Protein AF-A0A3C0KEB9-F1 (afdb_monomer_lite)

Secondary structure (DSSP, 8-state):
-TTSHHHHHHHHHHHHTS---HHHHIIIIIHHHHHHHHHHTT--SSSSSTT-STTHHHHHHHHHHHHHHHHHTT--SSTTS-HHHHHHHHHHHHHHHHHHHHHTTTTHHHHTEEEEETTSPBP-GGG-S--S-EEEEE-SS--TTHHHHHHHHHHHHHS-HHHHHHHHT-HHHHTT-

Sequence (177 aa):
LLAEPHRRRLLEHIWQRTSLSRRQFRSLYLAPLERYAELVQQFPASEAHHHAWPGGMLDHGLEIVAYALKLRQSHLLPAGASPEAQAAQAEAWTAGTAYAALLHDIGKIAVDLHVEQADGLVWHPWHGPLRQPYRFRYRTDREYRLHGAATGLLYTRVLDAGILDWLSDYQDLWSAL

pLDDT: mean 95.59, std 3.16, range [82.25, 98.75]

Radius of gyration: 16.81 Å; chains: 1; bounding box: 44×33×45 Å

Foldseek 3Di:
DCPPPLSVVLLVLLVVLDPDDPVCCCQLPVQLLVLLCLLCQQPALDCPDQRNGGCSLSVQLSVQLSVLSVVLVVDQPPPPDDPVVSVVCVNLLNSLSSLCSNLVQVLCCAFQKFKAFPVRDTDHSLVGGDDGDIDMDTDPPGDPVCSVVSSVSCSCSRDPPVSVVVNVVPPVSNVVD

Structure (mmCIF, N/CA/C/O backbone):
data_AF-A0A3C0KEB9-F1
#
_entry.id   AF-A0A3C0KEB9-F1
#
loop_
_atom_site.group_PDB
_atom_site.id
_atom_site.type_symbol
_atom_site.label_atom_id
_atom_site.label_alt_id
_atom_site.label_comp_id
_atom_site.label_asym_id
_atom_site.label_entity_id
_atom_site.label_seq_id
_atom_site.pdbx_PDB_ins_code
_atom_site.Cartn_x
_atom_site.Cartn_y
_atom_site.Cartn_z
_atom_site.occupancy
_atom_site.B_iso_or_equiv
_atom_site.auth_seq_id
_atom_site.auth_comp_id
_atom_site.auth_asym_id
_atom_site.auth_atom_id
_atom_site.pdbx_PDB_model_num
ATOM 1 N N . LEU A 1 1 ? -3.060 12.433 6.676 1.00 91.44 1 LEU A N 1
ATOM 2 C CA . LEU A 1 1 ? -2.249 11.260 7.089 1.00 91.44 1 LEU A CA 1
ATOM 3 C C . LEU A 1 1 ? -0.826 11.306 6.533 1.00 91.44 1 LEU A C 1
ATOM 5 O O . LEU A 1 1 ? 0.107 11.286 7.323 1.00 91.44 1 LEU A O 1
ATOM 9 N N . LEU A 1 2 ? -0.641 11.431 5.213 1.00 96.19 2 LEU A N 1
ATOM 10 C CA . LEU A 1 2 ? 0.684 11.428 4.563 1.00 96.19 2 LEU A CA 1
ATOM 11 C C . LEU A 1 2 ? 1.510 12.723 4.717 1.00 96.19 2 LEU A C 1
ATOM 13 O O . LEU A 1 2 ? 2.675 12.758 4.336 1.00 96.19 2 LEU A O 1
ATOM 17 N N . ALA A 1 3 ? 0.924 13.794 5.259 1.00 95.69 3 ALA A N 1
ATOM 18 C CA . ALA A 1 3 ? 1.596 15.086 5.411 1.00 95.69 3 ALA A CA 1
ATOM 19 C C . ALA A 1 3 ? 2.641 15.124 6.543 1.00 95.69 3 ALA A C 1
ATOM 21 O O . ALA A 1 3 ? 3.439 16.060 6.579 1.00 95.69 3 ALA A O 1
ATOM 22 N N . GLU A 1 4 ? 2.651 14.125 7.433 1.00 96.38 4 GLU A N 1
ATOM 23 C CA . GLU A 1 4 ? 3.625 14.030 8.525 1.00 96.38 4 GLU A CA 1
ATOM 24 C C . GLU A 1 4 ? 5.069 14.060 7.993 1.00 96.38 4 GLU A C 1
ATOM 26 O O . GLU A 1 4 ? 5.365 13.369 7.010 1.00 96.38 4 GLU A O 1
ATOM 31 N N . PRO A 1 5 ? 6.001 14.801 8.628 1.00 97.50 5 PRO A N 1
ATOM 32 C CA . PRO A 1 5 ? 7.359 14.974 8.110 1.00 97.50 5 PRO A CA 1
ATOM 33 C C . PRO A 1 5 ? 8.098 13.660 7.838 1.00 97.50 5 PRO A C 1
ATOM 35 O O . PRO A 1 5 ? 8.800 13.540 6.835 1.00 97.50 5 PRO A O 1
ATOM 38 N N . HIS A 1 6 ? 7.933 12.660 8.706 1.00 96.62 6 HIS A N 1
ATOM 39 C CA . HIS A 1 6 ? 8.531 11.339 8.512 1.00 96.62 6 HIS A CA 1
ATOM 40 C C . HIS A 1 6 ? 7.965 10.626 7.271 1.00 96.62 6 HIS A C 1
ATOM 42 O O . HIS A 1 6 ? 8.736 10.181 6.422 1.00 96.62 6 HIS A O 1
ATOM 48 N N . ARG A 1 7 ? 6.637 10.615 7.100 1.00 98.19 7 ARG A N 1
ATOM 49 C CA . ARG A 1 7 ? 5.968 10.002 5.940 1.00 98.19 7 ARG A CA 1
ATOM 50 C C . ARG A 1 7 ? 6.331 10.707 4.637 1.00 98.19 7 ARG A C 1
ATOM 52 O O . ARG A 1 7 ? 6.595 10.046 3.640 1.00 98.19 7 ARG A O 1
ATOM 59 N N . ARG A 1 8 ? 6.451 12.039 4.652 1.00 98.12 8 ARG A N 1
ATOM 60 C CA . ARG A 1 8 ? 6.945 12.814 3.501 1.00 98.12 8 ARG A CA 1
ATOM 61 C C . ARG A 1 8 ? 8.362 12.419 3.091 1.00 98.12 8 ARG A C 1
ATOM 63 O O . ARG A 1 8 ? 8.623 12.304 1.898 1.00 98.12 8 ARG A O 1
ATOM 70 N N . ARG A 1 9 ? 9.259 12.168 4.051 1.00 98.12 9 ARG A N 1
ATOM 71 C CA . ARG A 1 9 ? 10.610 11.661 3.750 1.00 98.12 9 ARG A CA 1
ATOM 72 C C . ARG A 1 9 ? 10.572 10.271 3.117 1.00 98.12 9 ARG A C 1
ATOM 74 O O . ARG A 1 9 ? 11.314 10.030 2.172 1.00 98.12 9 ARG A O 1
ATOM 81 N N . LEU A 1 10 ? 9.704 9.375 3.591 1.00 98.19 10 LEU A N 1
ATOM 82 C CA . LEU A 1 10 ? 9.530 8.059 2.968 1.00 98.19 10 LEU A CA 1
ATOM 83 C C . LEU A 1 10 ? 8.994 8.176 1.538 1.00 98.19 10 LEU A C 1
ATOM 85 O O . LEU A 1 10 ? 9.554 7.559 0.640 1.00 98.19 10 LEU A O 1
ATOM 89 N N . LEU A 1 11 ? 7.983 9.017 1.298 1.00 98.31 11 LEU A N 1
ATOM 90 C CA . LEU A 1 11 ? 7.463 9.274 -0.050 1.00 98.31 11 LEU A CA 1
ATOM 91 C C . LEU A 1 11 ? 8.537 9.828 -0.995 1.00 98.31 11 LEU A C 1
ATOM 93 O O . LEU A 1 11 ? 8.607 9.413 -2.149 1.00 98.31 11 LEU A O 1
ATOM 97 N N . GLU A 1 12 ? 9.397 10.722 -0.505 1.00 97.25 12 GLU A N 1
ATOM 98 C CA . GLU A 1 12 ? 10.526 11.240 -1.281 1.00 97.25 12 GLU A CA 1
ATOM 99 C C . GLU A 1 12 ? 11.550 10.137 -1.589 1.00 97.25 12 GLU A C 1
ATOM 101 O O . GLU A 1 12 ? 12.003 10.023 -2.724 1.00 97.25 12 GLU A O 1
ATOM 106 N N . HIS A 1 13 ? 11.860 9.259 -0.628 1.00 97.19 13 HIS A N 1
ATOM 107 C CA . HIS A 1 13 ? 12.716 8.098 -0.880 1.00 97.19 13 HIS A CA 1
ATOM 108 C C . HIS A 1 13 ? 12.121 7.124 -1.906 1.00 97.19 13 HIS A C 1
ATOM 110 O O . HIS A 1 13 ? 12.867 6.568 -2.708 1.00 97.19 13 HIS A O 1
ATOM 116 N N . ILE A 1 14 ? 10.804 6.898 -1.880 1.00 98.00 14 ILE A N 1
ATOM 117 C CA . ILE A 1 14 ? 10.107 6.071 -2.875 1.00 98.00 14 ILE A CA 1
ATOM 118 C C . ILE A 1 14 ? 10.242 6.736 -4.249 1.00 98.00 14 ILE A C 1
ATOM 120 O O . ILE A 1 14 ? 10.711 6.097 -5.183 1.00 98.00 14 ILE A O 1
ATOM 124 N N . TRP A 1 15 ? 9.929 8.031 -4.358 1.00 97.25 15 TRP A N 1
ATOM 125 C CA . TRP A 1 15 ? 10.062 8.798 -5.601 1.00 97.25 15 TRP A CA 1
ATOM 126 C C . TRP A 1 15 ? 11.474 8.730 -6.191 1.00 97.25 15 TRP A C 1
ATOM 128 O O . TRP A 1 15 ? 11.622 8.379 -7.358 1.00 97.25 15 TRP A O 1
ATOM 138 N N . GLN A 1 16 ? 12.508 8.984 -5.386 1.00 95.44 16 GLN A N 1
ATOM 139 C CA . GLN A 1 16 ? 13.912 8.963 -5.820 1.00 95.44 16 GLN A CA 1
ATOM 140 C C . GLN A 1 16 ? 14.386 7.594 -6.323 1.00 95.44 16 GLN A C 1
ATOM 142 O O . GLN A 1 16 ? 15.391 7.511 -7.026 1.00 95.44 16 GLN A O 1
ATOM 147 N N . ARG A 1 17 ? 13.690 6.514 -5.951 1.00 94.50 17 ARG A N 1
ATOM 148 C CA . ARG A 1 17 ? 13.997 5.143 -6.383 1.00 94.50 17 ARG A CA 1
ATOM 149 C C . ARG A 1 17 ? 13.212 4.714 -7.618 1.00 94.50 17 ARG A C 1
ATOM 151 O O . ARG A 1 17 ? 13.465 3.632 -8.136 1.00 94.50 17 ARG A O 1
ATOM 158 N N . THR A 1 18 ? 12.310 5.563 -8.103 1.00 91.69 18 THR A N 1
ATOM 159 C CA . THR A 1 18 ? 11.620 5.394 -9.385 1.00 91.69 18 THR A CA 1
ATOM 160 C C . THR A 1 18 ? 12.258 6.301 -10.435 1.00 91.69 18 THR A C 1
ATOM 162 O O . THR A 1 18 ? 12.668 7.419 -10.130 1.00 91.69 18 THR A O 1
ATOM 165 N N . SER A 1 19 ? 12.328 5.860 -11.689 1.00 87.56 19 SER A N 1
ATOM 166 C CA . SER A 1 19 ? 12.848 6.672 -12.805 1.00 87.56 19 SER A CA 1
ATOM 167 C C . SER A 1 19 ? 11.720 7.302 -13.627 1.00 87.56 19 SER A C 1
ATOM 169 O O . SER A 1 19 ? 11.794 7.399 -14.850 1.00 87.56 19 SER A O 1
ATOM 171 N N . LEU A 1 20 ? 10.643 7.702 -12.951 1.00 93.88 20 LEU A N 1
ATOM 172 C CA . LEU A 1 20 ? 9.394 8.128 -13.574 1.00 93.88 20 LEU A CA 1
ATOM 173 C C . LEU A 1 20 ? 9.271 9.645 -13.702 1.00 93.88 20 LEU A C 1
ATOM 175 O O . LEU A 1 20 ? 9.895 10.408 -12.974 1.00 93.88 20 LEU A O 1
ATOM 179 N N . SER A 1 21 ? 8.383 10.106 -14.587 1.00 95.88 21 SER A N 1
ATOM 180 C CA . SER A 1 21 ? 7.885 11.485 -14.520 1.00 95.88 21 SER A CA 1
ATOM 181 C C . SER A 1 21 ? 6.986 11.684 -13.293 1.00 95.88 21 SER A C 1
ATOM 183 O O . SER A 1 21 ? 6.351 10.745 -12.809 1.00 95.88 21 SER A O 1
ATOM 185 N N . ARG A 1 22 ? 6.831 12.933 -12.825 1.00 95.25 22 ARG A N 1
ATOM 186 C CA . ARG A 1 22 ? 5.916 13.258 -11.707 1.00 95.25 22 ARG A CA 1
ATOM 187 C C . ARG A 1 22 ? 4.485 12.774 -11.961 1.00 95.25 22 ARG A C 1
ATOM 189 O O . ARG A 1 22 ? 3.806 12.360 -11.027 1.00 95.25 22 ARG A O 1
ATOM 196 N N . ARG A 1 23 ? 4.036 12.806 -13.222 1.00 96.69 23 ARG A N 1
ATOM 197 C CA . ARG A 1 23 ? 2.713 12.314 -13.628 1.00 96.69 23 ARG A CA 1
ATOM 198 C C . ARG A 1 23 ? 2.599 10.800 -13.454 1.00 96.69 23 ARG A C 1
ATOM 200 O O . ARG A 1 23 ? 1.638 10.352 -12.845 1.00 96.69 23 ARG A O 1
ATOM 207 N N . GLN A 1 24 ? 3.577 10.042 -13.951 1.00 96.38 24 GLN A N 1
ATOM 208 C CA . GLN A 1 24 ? 3.584 8.580 -13.828 1.00 96.38 24 GLN A CA 1
ATOM 209 C C . GLN A 1 24 ? 3.737 8.135 -12.374 1.00 96.38 24 GLN A C 1
ATOM 211 O O . GLN A 1 24 ? 3.035 7.233 -11.936 1.00 96.38 24 GLN A O 1
ATOM 216 N N . PHE A 1 25 ? 4.591 8.798 -11.591 1.00 97.94 25 PHE A N 1
ATOM 217 C CA . PHE A 1 25 ? 4.705 8.495 -10.166 1.00 97.94 25 PHE A CA 1
ATOM 218 C C . PHE A 1 25 ? 3.408 8.767 -9.415 1.00 97.94 25 PHE A C 1
ATOM 220 O O . PHE A 1 25 ? 3.013 7.984 -8.553 1.00 97.94 25 PHE A O 1
ATOM 227 N N . ARG A 1 26 ? 2.711 9.857 -9.759 1.00 97.56 26 ARG A N 1
ATOM 228 C CA . ARG A 1 26 ? 1.417 10.152 -9.154 1.00 97.56 26 ARG A CA 1
ATOM 229 C C . ARG A 1 26 ? 0.415 9.024 -9.397 1.00 97.56 26 ARG A C 1
ATOM 231 O O . ARG A 1 26 ? -0.255 8.625 -8.452 1.00 97.56 26 ARG A O 1
ATOM 238 N N . SER A 1 27 ? 0.317 8.522 -10.627 1.00 96.88 27 SER A N 1
ATOM 239 C CA . SER A 1 27 ? -0.627 7.453 -10.964 1.00 96.88 27 SER A CA 1
ATOM 240 C C . SER A 1 27 ? -0.209 6.093 -10.404 1.00 96.88 27 SER A C 1
ATOM 242 O O . SER A 1 27 ? -1.038 5.408 -9.821 1.00 96.88 27 SER A O 1
ATOM 244 N N . LEU A 1 28 ? 1.064 5.714 -10.547 1.00 97.75 28 LEU A N 1
ATOM 245 C CA . LEU A 1 28 ? 1.535 4.368 -10.215 1.00 97.75 28 LEU A CA 1
ATOM 246 C C . LEU A 1 28 ? 1.894 4.188 -8.738 1.00 97.75 28 LEU A C 1
ATOM 248 O O . LEU A 1 28 ? 1.811 3.072 -8.248 1.00 97.75 28 LEU A O 1
ATOM 252 N N . TYR A 1 29 ? 2.281 5.237 -8.012 1.00 98.38 29 TYR A N 1
ATOM 253 C CA . TYR A 1 29 ? 2.769 5.097 -6.633 1.00 98.38 29 TYR A CA 1
ATOM 254 C C . TYR A 1 29 ? 1.957 5.944 -5.661 1.00 98.38 29 TYR A C 1
ATOM 256 O O . TYR A 1 29 ? 1.402 5.410 -4.705 1.00 98.38 29 TYR A O 1
ATOM 264 N N . LEU A 1 30 ? 1.840 7.254 -5.901 1.00 98.44 30 LEU A N 1
ATOM 265 C CA . LEU A 1 30 ? 1.186 8.138 -4.933 1.00 98.44 30 LEU A CA 1
ATOM 266 C C . LEU A 1 30 ? -0.298 7.796 -4.750 1.00 98.44 30 LEU A C 1
ATOM 268 O O . LEU A 1 30 ? -0.737 7.684 -3.613 1.00 98.44 30 LEU A O 1
ATOM 272 N N . ALA A 1 31 ? -1.049 7.579 -5.832 1.00 98.50 31 ALA A N 1
ATOM 273 C CA . ALA A 1 31 ? -2.472 7.257 -5.740 1.00 98.50 31 ALA A CA 1
ATOM 274 C C . ALA A 1 31 ? -2.745 5.928 -4.994 1.00 98.50 31 ALA A C 1
ATOM 276 O O . ALA A 1 31 ? -3.587 5.927 -4.092 1.00 98.50 31 ALA A O 1
ATOM 277 N N . PRO A 1 32 ? -2.028 4.813 -5.258 1.00 98.62 32 PRO A N 1
ATOM 278 C CA . PRO A 1 32 ? -2.106 3.623 -4.407 1.00 98.62 32 PRO A CA 1
ATOM 279 C C . PRO A 1 32 ? -1.756 3.879 -2.939 1.00 98.62 32 PRO A C 1
ATOM 281 O O . PRO A 1 32 ? -2.468 3.412 -2.053 1.00 98.62 32 PRO A O 1
ATOM 284 N N . LEU A 1 33 ? -0.702 4.651 -2.659 1.00 98.69 33 LEU A N 1
ATOM 285 C CA . LEU A 1 33 ? -0.296 4.975 -1.288 1.00 98.69 33 LEU A CA 1
ATOM 286 C C . LEU A 1 33 ? -1.333 5.841 -0.558 1.00 98.69 33 LEU A C 1
ATOM 288 O O . LEU A 1 33 ? -1.555 5.657 0.638 1.00 98.69 33 LEU A O 1
ATOM 292 N N . GLU A 1 34 ? -1.995 6.758 -1.264 1.00 98.69 34 GLU A N 1
ATOM 293 C CA . GLU A 1 34 ? -3.114 7.550 -0.748 1.00 98.69 34 GLU A CA 1
ATOM 294 C C . GLU A 1 34 ? -4.307 6.651 -0.403 1.00 98.69 34 GLU A C 1
ATOM 296 O O . GLU A 1 34 ? -4.805 6.716 0.721 1.00 98.69 34 GLU A O 1
ATOM 301 N N . ARG A 1 35 ? -4.704 5.742 -1.305 1.00 98.62 35 ARG A N 1
ATOM 302 C CA . ARG A 1 35 ? -5.791 4.777 -1.053 1.00 98.62 35 ARG A CA 1
ATOM 303 C C . ARG A 1 35 ? -5.472 3.824 0.098 1.00 98.62 35 ARG A C 1
ATOM 305 O O . ARG A 1 35 ? -6.332 3.566 0.938 1.00 98.62 35 ARG A O 1
ATOM 312 N N . TYR A 1 36 ? -4.230 3.346 0.179 1.00 98.75 36 TYR A N 1
ATOM 313 C CA . TYR A 1 36 ? -3.754 2.554 1.311 1.00 98.75 36 TYR A CA 1
ATOM 314 C C . TYR A 1 36 ? -3.860 3.347 2.620 1.00 98.75 36 TYR A C 1
ATOM 316 O O . TYR A 1 36 ? -4.437 2.857 3.587 1.00 98.75 36 TYR A O 1
ATOM 324 N N . ALA A 1 37 ? -3.387 4.599 2.640 1.00 98.69 37 ALA A N 1
ATOM 325 C CA . ALA A 1 37 ? -3.462 5.467 3.814 1.00 98.69 37 ALA A CA 1
ATOM 326 C C . ALA A 1 37 ? -4.906 5.741 4.262 1.00 98.69 37 ALA A C 1
ATOM 328 O O . ALA A 1 37 ? -5.185 5.733 5.461 1.00 98.69 37 ALA A O 1
ATOM 329 N N . GLU A 1 38 ? -5.826 5.964 3.323 1.00 98.31 38 GLU A N 1
ATOM 330 C CA . GLU A 1 38 ? -7.254 6.132 3.613 1.00 98.31 38 GLU A CA 1
ATOM 331 C C . GLU A 1 38 ? -7.890 4.877 4.214 1.00 98.31 38 GLU A C 1
ATOM 333 O O . GLU A 1 38 ? -8.799 4.996 5.040 1.00 98.31 38 GLU A O 1
ATOM 338 N N . LEU A 1 39 ? -7.424 3.691 3.813 1.00 98.38 39 LEU A N 1
ATOM 339 C CA . LEU A 1 39 ? -7.951 2.416 4.287 1.00 98.38 39 LEU A CA 1
ATOM 340 C C . LEU A 1 39 ? -7.410 2.041 5.673 1.00 98.38 39 LEU A C 1
ATOM 342 O O . LEU A 1 39 ? -8.190 1.641 6.534 1.00 98.38 39 LEU A O 1
ATOM 346 N N . VAL A 1 40 ? -6.098 2.184 5.901 1.00 98.44 40 VAL A N 1
ATOM 347 C CA . VAL A 1 40 ? -5.457 1.762 7.163 1.00 98.44 40 VAL A CA 1
ATOM 348 C C . VAL A 1 40 ? -5.488 2.834 8.255 1.00 98.44 40 VAL A C 1
ATOM 350 O O . VAL A 1 40 ? -5.390 2.516 9.436 1.00 98.44 40 VAL A O 1
ATOM 353 N N . GLN A 1 41 ? -5.625 4.108 7.884 1.00 98.00 41 GLN A N 1
ATOM 354 C CA . GLN A 1 41 ? -5.773 5.251 8.788 1.00 98.00 41 GLN A CA 1
ATOM 355 C C . GLN A 1 41 ? -4.842 5.240 10.010 1.00 98.00 41 GLN A C 1
ATOM 357 O O . GLN A 1 41 ? -3.636 5.439 9.875 1.00 98.00 41 GLN A O 1
ATOM 362 N N . GLN A 1 42 ? -5.420 5.079 11.206 1.00 97.69 42 GLN A N 1
ATOM 363 C CA . GLN A 1 42 ? -4.733 5.101 12.491 1.00 97.69 42 GLN A CA 1
ATOM 364 C C . GLN A 1 42 ? -4.506 3.695 13.046 1.00 97.69 42 GLN A C 1
ATOM 366 O O . GLN A 1 42 ? -4.100 3.564 14.199 1.00 97.69 42 GLN A O 1
ATOM 371 N N . PHE A 1 43 ? -4.743 2.641 12.263 1.00 98.38 43 PHE A N 1
ATOM 372 C CA . PHE A 1 43 ? -4.506 1.293 12.749 1.00 98.38 43 PHE A CA 1
ATOM 373 C C . PHE A 1 43 ? -3.013 1.069 13.037 1.00 98.38 43 PHE A C 1
ATOM 375 O O . PHE A 1 43 ? -2.152 1.495 12.256 1.00 98.38 43 PHE A O 1
ATOM 382 N N . PRO A 1 44 ? -2.687 0.422 14.165 1.00 97.75 44 PRO A N 1
ATOM 383 C CA . PRO A 1 44 ? -1.346 -0.083 14.417 1.00 97.75 44 PRO A CA 1
ATOM 384 C C . PRO A 1 44 ? -1.050 -1.285 13.507 1.00 97.75 44 PRO A C 1
ATOM 386 O O . PRO A 1 44 ? -1.967 -1.993 13.094 1.00 97.75 44 PRO A O 1
ATOM 389 N N . ALA A 1 45 ? 0.228 -1.536 13.209 1.00 96.00 45 ALA A N 1
ATOM 390 C CA . ALA A 1 45 ? 0.634 -2.727 12.449 1.00 96.00 45 ALA A CA 1
ATOM 391 C C . ALA A 1 45 ? 0.822 -3.966 13.348 1.00 96.00 45 ALA A C 1
ATOM 393 O O . ALA A 1 45 ? 0.897 -5.095 12.858 1.00 96.00 45 ALA A O 1
ATOM 394 N N . SER A 1 46 ? 0.941 -3.759 14.665 1.00 92.88 46 SER A N 1
ATOM 395 C CA . SER A 1 46 ? 1.081 -4.822 15.663 1.00 92.88 46 SER A CA 1
ATOM 396 C C . SER A 1 46 ? 0.445 -4.443 17.003 1.00 92.88 46 SER A C 1
ATOM 398 O O . SER A 1 46 ? 0.181 -3.273 17.277 1.00 92.88 46 SER A O 1
ATOM 400 N N . GLU A 1 47 ? 0.149 -5.441 17.838 1.00 91.06 47 GLU A N 1
ATOM 401 C CA . GLU A 1 47 ? -0.530 -5.226 19.124 1.00 91.06 47 GLU A CA 1
ATOM 402 C C . GLU A 1 47 ? 0.390 -4.633 20.197 1.00 91.06 47 GLU A C 1
ATOM 404 O O . GLU A 1 47 ? -0.043 -3.787 20.973 1.00 91.06 47 GLU A O 1
ATOM 409 N N . ALA A 1 48 ? 1.657 -5.053 20.231 1.00 88.44 48 ALA A N 1
ATOM 410 C CA . ALA A 1 48 ? 2.592 -4.691 21.301 1.00 88.44 48 ALA A CA 1
ATOM 411 C C . ALA A 1 48 ? 4.069 -4.621 20.858 1.00 88.44 48 ALA A C 1
ATOM 413 O O . ALA A 1 48 ? 4.963 -4.630 21.699 1.00 88.44 48 ALA A O 1
ATOM 414 N N . HIS A 1 49 ? 4.346 -4.588 19.550 1.00 87.88 49 HIS A N 1
ATOM 415 C CA . HIS A 1 49 ? 5.707 -4.625 19.003 1.00 87.88 49 HIS A CA 1
ATOM 416 C C . HIS A 1 49 ? 5.997 -3.375 18.152 1.00 87.88 49 HIS A C 1
ATOM 418 O O . HIS A 1 49 ? 5.452 -2.294 18.386 1.00 87.88 49 HIS A O 1
ATOM 424 N N . HIS A 1 50 ? 6.877 -3.506 17.155 1.00 90.69 50 HIS A N 1
ATOM 425 C CA . HIS A 1 50 ? 7.133 -2.462 16.170 1.00 90.69 50 HIS A CA 1
ATOM 426 C C . HIS A 1 50 ? 5.817 -2.000 15.532 1.00 90.69 50 HIS A C 1
ATOM 428 O O . HIS A 1 50 ? 4.954 -2.815 15.196 1.00 90.69 50 HIS A O 1
ATOM 434 N N . HIS A 1 51 ? 5.654 -0.686 15.397 1.00 96.25 51 HIS A N 1
ATOM 435 C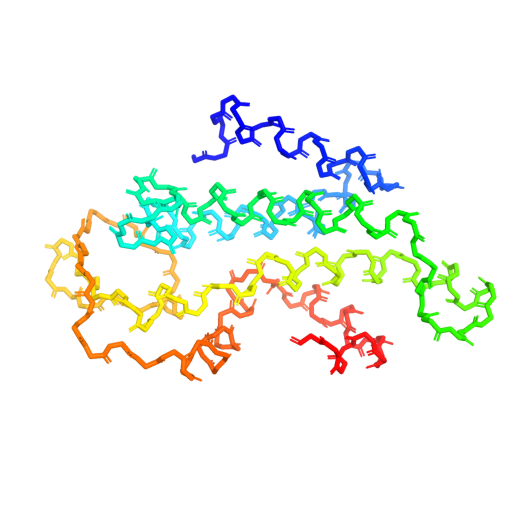 CA . HIS A 1 51 ? 4.460 -0.055 14.833 1.00 96.25 51 HIS A CA 1
ATOM 436 C C . HIS A 1 51 ? 3.155 -0.279 15.626 1.00 96.25 51 HIS A C 1
ATOM 438 O O . HIS A 1 51 ? 2.066 -0.198 15.056 1.00 96.25 51 HIS A O 1
ATOM 444 N N . ALA A 1 52 ? 3.235 -0.507 16.945 1.00 96.12 52 ALA A N 1
ATOM 445 C CA . ALA A 1 52 ? 2.081 -0.590 17.855 1.00 96.12 52 ALA A CA 1
ATOM 446 C C . ALA A 1 52 ? 1.540 0.786 18.310 1.00 96.12 52 ALA A C 1
ATOM 448 O O . ALA A 1 52 ? 1.172 0.981 19.467 1.00 96.12 52 ALA A O 1
ATOM 449 N N . TRP A 1 53 ? 1.511 1.770 17.410 1.00 96.44 53 TRP A N 1
ATOM 450 C CA . TRP A 1 53 ? 1.018 3.127 17.676 1.00 96.44 53 TRP A CA 1
ATOM 451 C C . TRP A 1 53 ? -0.037 3.554 16.646 1.00 96.44 53 TRP A C 1
ATOM 453 O O . TRP A 1 53 ? -0.137 2.932 15.583 1.00 96.44 53 TRP A O 1
ATOM 463 N N . PRO A 1 54 ? -0.818 4.619 16.918 1.00 97.00 54 PRO A N 1
ATOM 464 C CA . PRO A 1 54 ? -1.759 5.166 15.948 1.00 97.00 54 PRO A CA 1
ATOM 465 C C . PRO A 1 54 ? -1.085 5.531 14.618 1.00 97.00 54 PRO A C 1
ATOM 467 O O . PRO A 1 54 ? -0.172 6.355 14.565 1.00 97.00 54 PRO A O 1
ATOM 470 N N . GLY A 1 55 ? -1.529 4.887 13.540 1.00 97.81 55 GLY A N 1
ATOM 471 C CA . GLY A 1 55 ? -0.978 5.052 12.192 1.00 97.81 55 GLY A CA 1
ATOM 472 C C . GLY A 1 55 ? 0.259 4.200 11.904 1.00 97.81 55 GLY A C 1
ATOM 473 O O . GLY A 1 55 ? 0.860 4.353 10.841 1.00 97.81 55 GLY A O 1
ATOM 474 N N . GLY A 1 56 ? 0.620 3.282 12.803 1.00 98.06 56 GLY A N 1
ATOM 475 C CA . GLY A 1 56 ? 1.753 2.381 12.624 1.00 98.06 56 GLY A CA 1
ATOM 476 C C . GLY A 1 56 ? 1.643 1.500 11.377 1.00 98.06 56 GLY A C 1
ATOM 477 O O . GLY A 1 56 ? 2.654 1.258 10.729 1.00 98.06 56 GLY A O 1
ATOM 478 N N . MET A 1 57 ? 0.436 1.089 10.972 1.00 98.06 57 MET A N 1
ATOM 479 C CA . MET A 1 57 ? 0.219 0.318 9.737 1.00 98.06 57 MET A CA 1
ATOM 480 C C . MET A 1 57 ? 0.570 1.116 8.472 1.00 98.06 57 MET A C 1
ATOM 482 O O . MET A 1 57 ? 1.067 0.560 7.488 1.00 98.06 57 MET A O 1
ATOM 486 N N . LEU A 1 58 ? 0.338 2.433 8.499 1.00 98.62 58 LEU A N 1
ATOM 487 C CA . LEU A 1 58 ? 0.733 3.329 7.415 1.00 98.62 58 LEU A CA 1
ATOM 488 C C . LEU A 1 58 ? 2.252 3.508 7.369 1.00 98.62 58 LEU A C 1
ATOM 490 O O . LEU A 1 58 ? 2.841 3.435 6.293 1.00 98.62 58 LEU A O 1
ATOM 494 N N . ASP A 1 59 ? 2.871 3.726 8.528 1.00 98.44 59 ASP A N 1
ATOM 495 C CA . ASP A 1 59 ? 4.323 3.892 8.631 1.00 98.44 59 ASP A CA 1
ATOM 496 C C . ASP A 1 59 ? 5.046 2.627 8.151 1.00 98.44 59 ASP A C 1
ATOM 498 O O . ASP A 1 59 ? 5.864 2.706 7.236 1.00 98.44 59 ASP A O 1
ATOM 502 N N . HIS A 1 60 ? 4.650 1.458 8.668 1.00 98.31 60 HIS A N 1
ATOM 503 C CA . HIS A 1 60 ? 5.181 0.150 8.269 1.00 98.31 60 HIS A CA 1
ATOM 504 C C . HIS A 1 60 ? 5.075 -0.071 6.757 1.00 98.31 60 HIS A C 1
ATOM 506 O O . HIS A 1 60 ? 6.068 -0.369 6.099 1.00 98.31 60 HIS A O 1
ATOM 512 N N . GLY A 1 61 ? 3.893 0.153 6.169 1.00 98.25 61 GLY A N 1
ATOM 513 C CA . GLY A 1 61 ? 3.697 -0.006 4.725 1.00 98.25 61 GLY A CA 1
ATOM 514 C C . GLY A 1 61 ? 4.636 0.881 3.896 1.00 98.25 61 GLY A C 1
ATOM 515 O O . GLY A 1 61 ? 5.281 0.404 2.963 1.00 98.25 61 GLY A O 1
ATOM 516 N N . LEU A 1 62 ? 4.776 2.162 4.258 1.00 98.69 62 LEU A N 1
ATOM 517 C CA . LEU A 1 62 ? 5.671 3.092 3.558 1.00 98.69 62 LEU A CA 1
ATOM 518 C C . LEU A 1 62 ? 7.150 2.705 3.701 1.00 98.69 62 LEU A C 1
ATOM 520 O O . LEU A 1 62 ? 7.913 2.824 2.738 1.00 98.69 62 LEU A O 1
ATOM 524 N N . GLU A 1 63 ? 7.563 2.250 4.882 1.00 98.44 63 GLU A N 1
ATOM 525 C CA . GLU A 1 63 ? 8.930 1.800 5.144 1.00 98.44 63 GLU A CA 1
ATOM 526 C C . GLU A 1 63 ? 9.281 0.547 4.339 1.00 98.44 63 GLU A C 1
ATOM 528 O O . GLU A 1 63 ? 10.330 0.514 3.688 1.00 98.44 63 GLU A O 1
ATOM 533 N N . ILE A 1 64 ? 8.386 -0.446 4.316 1.00 98.31 64 ILE A N 1
ATOM 534 C CA . ILE A 1 64 ? 8.584 -1.696 3.577 1.00 98.31 64 ILE A CA 1
ATOM 535 C C . ILE A 1 64 ? 8.627 -1.443 2.068 1.00 98.31 64 ILE A C 1
ATOM 537 O O . ILE A 1 64 ? 9.520 -1.966 1.402 1.00 98.31 64 ILE A O 1
ATOM 541 N N . VAL A 1 65 ? 7.776 -0.56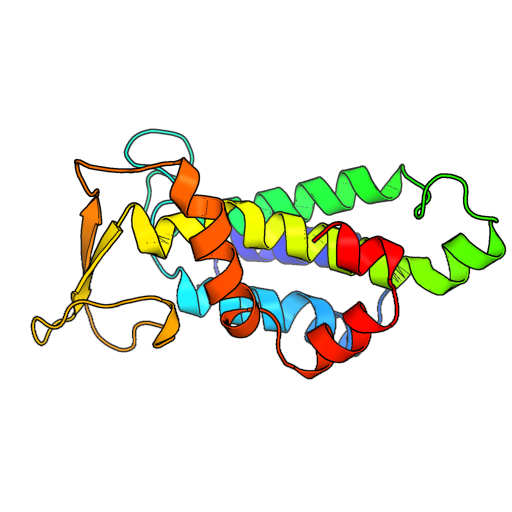5 1.523 1.00 98.62 65 VAL A N 1
ATOM 542 C CA . VAL A 1 65 ? 7.869 -0.148 0.109 1.00 98.62 65 VAL A CA 1
ATOM 543 C C . VAL A 1 65 ? 9.206 0.527 -0.182 1.00 98.62 65 VAL A C 1
ATOM 545 O O . VAL A 1 65 ? 9.893 0.179 -1.145 1.00 98.62 65 VAL A O 1
ATOM 548 N N . ALA A 1 66 ? 9.610 1.485 0.654 1.00 98.31 66 ALA A N 1
ATOM 549 C CA . ALA A 1 66 ? 10.869 2.192 0.472 1.00 98.31 66 ALA A CA 1
ATOM 550 C C . ALA A 1 66 ? 12.063 1.217 0.499 1.00 98.31 66 ALA A C 1
ATOM 552 O O . ALA A 1 66 ? 12.969 1.332 -0.334 1.00 98.31 66 ALA A O 1
ATOM 553 N N . TYR A 1 67 ? 12.066 0.257 1.426 1.00 97.75 67 TYR A N 1
ATOM 554 C CA . TYR A 1 67 ? 13.100 -0.769 1.538 1.00 97.75 67 TYR A CA 1
ATOM 555 C C . TYR A 1 67 ? 13.097 -1.738 0.349 1.00 97.75 67 TYR A C 1
ATOM 557 O O . TYR A 1 67 ? 14.152 -1.968 -0.245 1.00 97.75 67 TYR A O 1
ATOM 565 N N . ALA A 1 68 ? 11.928 -2.238 -0.058 1.00 97.88 68 ALA A N 1
ATOM 566 C CA . ALA A 1 68 ? 11.787 -3.134 -1.201 1.00 97.88 68 ALA A CA 1
ATOM 567 C C . ALA A 1 68 ? 12.317 -2.487 -2.489 1.00 97.88 68 ALA A C 1
ATOM 569 O O . ALA A 1 68 ? 13.099 -3.099 -3.213 1.00 97.88 68 ALA A O 1
ATOM 570 N N . LEU A 1 69 ? 11.999 -1.210 -2.725 1.00 97.56 69 LEU A N 1
ATOM 571 C CA . LEU A 1 69 ? 12.530 -0.462 -3.867 1.00 97.56 69 LEU A CA 1
ATOM 572 C C . LEU A 1 69 ? 14.049 -0.269 -3.800 1.00 97.56 69 LEU A C 1
ATOM 574 O O . LEU A 1 69 ? 14.719 -0.311 -4.828 1.00 97.56 69 LEU A O 1
ATOM 578 N N . LYS A 1 70 ? 14.619 -0.097 -2.602 1.00 96.69 70 LYS A N 1
ATOM 579 C CA . LYS A 1 70 ? 16.077 -0.028 -2.432 1.00 96.69 70 LYS A CA 1
ATOM 580 C C . LYS A 1 70 ? 16.741 -1.352 -2.824 1.00 96.69 70 LYS A C 1
ATOM 582 O O . LYS A 1 70 ? 17.757 -1.333 -3.510 1.00 96.69 70 LYS A O 1
ATOM 587 N N . LEU A 1 71 ? 16.176 -2.489 -2.414 1.00 95.88 71 LEU A N 1
ATOM 588 C CA . LEU A 1 71 ? 16.682 -3.810 -2.805 1.00 95.88 71 LEU A CA 1
ATOM 589 C C . LEU A 1 71 ? 16.478 -4.089 -4.299 1.00 95.88 71 LEU A C 1
ATOM 591 O O . LEU A 1 71 ? 17.346 -4.663 -4.953 1.00 95.88 71 LEU A O 1
ATOM 595 N N . ARG A 1 72 ? 15.352 -3.651 -4.866 1.00 94.94 72 ARG A N 1
ATOM 596 C CA . ARG A 1 72 ? 15.033 -3.807 -6.290 1.00 94.94 72 ARG A CA 1
ATOM 597 C C . ARG A 1 72 ? 16.077 -3.162 -7.207 1.00 94.94 72 ARG A C 1
ATOM 599 O O . ARG A 1 72 ? 16.310 -3.687 -8.293 1.00 94.94 72 ARG A O 1
ATOM 606 N N . GLN A 1 73 ? 16.728 -2.075 -6.784 1.00 92.56 73 GLN A N 1
ATOM 607 C CA . GLN A 1 73 ? 17.771 -1.399 -7.571 1.00 92.56 73 GLN A CA 1
ATOM 608 C C . GLN A 1 73 ? 18.997 -2.281 -7.853 1.00 92.56 73 GLN A C 1
ATOM 610 O O . GLN A 1 73 ? 19.675 -2.060 -8.852 1.00 92.56 73 GLN A O 1
ATOM 615 N N . SER A 1 74 ? 19.281 -3.283 -7.014 1.00 92.00 74 SER A N 1
ATOM 616 C CA . SER A 1 74 ? 20.406 -4.206 -7.218 1.00 92.00 74 SER A CA 1
ATOM 617 C C . SER A 1 74 ? 20.030 -5.488 -7.969 1.00 92.00 74 SER A C 1
ATOM 619 O O . SER A 1 74 ? 20.869 -6.375 -8.091 1.00 92.00 74 SER A O 1
ATOM 621 N N . HIS A 1 75 ? 18.787 -5.615 -8.445 1.00 91.94 75 HIS A N 1
ATOM 622 C CA . HIS A 1 75 ? 18.289 -6.819 -9.111 1.00 91.94 75 HIS A CA 1
ATOM 623 C C . HIS A 1 75 ? 17.753 -6.489 -10.503 1.00 91.94 75 HIS A C 1
ATOM 625 O O . HIS A 1 75 ? 16.930 -5.587 -10.668 1.00 91.94 75 HIS A O 1
ATOM 631 N N . LEU A 1 76 ? 18.187 -7.253 -11.504 1.00 91.94 76 LEU A N 1
ATOM 632 C CA . LEU A 1 76 ? 17.607 -7.224 -12.844 1.00 91.94 76 LEU A CA 1
ATOM 633 C C . LEU A 1 76 ? 16.467 -8.244 -12.903 1.00 91.94 76 LEU A C 1
ATOM 635 O O . LEU A 1 76 ? 16.693 -9.439 -12.719 1.00 91.94 76 LEU A O 1
ATOM 639 N N . LEU A 1 77 ? 15.244 -7.756 -13.111 1.00 92.62 77 LEU A N 1
ATOM 640 C CA . LEU A 1 77 ? 14.027 -8.566 -13.165 1.00 92.62 77 LEU A CA 1
ATOM 641 C C . LEU A 1 77 ? 13.347 -8.413 -14.538 1.00 92.62 77 LEU A C 1
ATOM 643 O O . LEU A 1 77 ? 13.400 -7.310 -15.090 1.00 92.62 77 LEU A O 1
ATOM 647 N N . PRO A 1 78 ? 12.724 -9.474 -15.087 1.00 93.56 78 PRO A N 1
ATOM 648 C CA . PRO A 1 78 ? 12.642 -10.831 -14.533 1.00 93.56 78 PRO A CA 1
ATOM 649 C C . PRO A 1 78 ? 14.004 -11.539 -14.493 1.00 93.56 78 PRO A C 1
ATOM 651 O O . PRO A 1 78 ? 14.855 -11.338 -15.365 1.00 93.56 78 PRO A O 1
ATOM 654 N N . ALA A 1 79 ? 14.224 -12.372 -13.475 1.00 91.06 79 ALA A N 1
ATOM 655 C CA . ALA A 1 79 ? 15.457 -13.145 -13.362 1.00 91.06 79 ALA A CA 1
ATOM 656 C C . ALA A 1 79 ? 15.556 -14.161 -14.514 1.00 91.06 79 ALA A C 1
ATOM 658 O O . ALA A 1 79 ? 14.602 -14.876 -14.800 1.00 91.06 79 ALA A O 1
ATOM 659 N N . GLY A 1 80 ? 16.711 -14.220 -15.182 1.00 91.56 80 GLY A N 1
ATOM 660 C CA . GLY A 1 80 ? 16.949 -15.140 -16.302 1.00 91.56 80 GLY A CA 1
ATOM 661 C C . GLY A 1 80 ? 16.408 -14.686 -17.666 1.00 91.56 80 GLY A C 1
ATOM 662 O O . GLY A 1 80 ? 16.693 -15.345 -18.663 1.00 91.56 80 GLY A O 1
ATOM 663 N N . ALA A 1 81 ? 15.685 -13.564 -17.744 1.00 94.44 81 ALA A N 1
ATOM 664 C CA . ALA A 1 81 ? 15.268 -12.972 -19.016 1.00 94.44 81 ALA A CA 1
ATOM 665 C C . ALA A 1 81 ? 16.433 -12.254 -19.730 1.00 94.44 81 ALA A C 1
ATOM 667 O O . ALA A 1 81 ? 17.427 -11.884 -19.099 1.00 94.44 81 ALA A O 1
ATOM 668 N N . SER A 1 82 ? 16.310 -12.031 -21.046 1.00 96.25 82 SER A N 1
ATOM 669 C CA . SER A 1 82 ? 17.307 -11.253 -21.797 1.00 96.25 82 SER A CA 1
ATOM 670 C C . SER A 1 82 ? 17.337 -9.788 -21.329 1.00 96.25 82 SER A C 1
ATOM 672 O O . SER A 1 82 ? 16.315 -9.287 -20.846 1.00 96.25 82 SER A O 1
ATOM 674 N N . PRO A 1 83 ? 18.459 -9.062 -21.497 1.00 95.06 83 PRO A N 1
ATOM 675 C CA . PRO A 1 83 ? 18.542 -7.646 -21.134 1.00 95.06 83 PRO A CA 1
ATOM 676 C C . PRO A 1 83 ? 17.446 -6.780 -21.772 1.00 95.06 83 PRO A C 1
ATOM 678 O O . PRO A 1 83 ? 16.907 -5.887 -21.122 1.00 95.06 83 PRO A O 1
ATOM 681 N N . GLU A 1 84 ? 17.067 -7.064 -23.020 1.00 96.12 84 GLU A N 1
ATOM 682 C CA . GLU A 1 84 ? 16.004 -6.353 -23.739 1.00 96.12 84 GLU A CA 1
ATOM 683 C C . GLU A 1 84 ? 14.636 -6.602 -23.097 1.00 96.12 84 GLU A C 1
ATOM 685 O O . GLU A 1 84 ? 13.869 -5.662 -22.892 1.00 96.12 84 GLU A O 1
ATOM 690 N N . ALA A 1 85 ? 14.342 -7.854 -22.730 1.00 94.75 85 ALA A N 1
ATOM 691 C CA . ALA A 1 85 ? 13.103 -8.214 -22.048 1.00 94.75 85 ALA A CA 1
ATOM 692 C C . ALA A 1 85 ? 13.035 -7.614 -20.633 1.00 94.75 85 ALA A C 1
ATOM 694 O O . ALA A 1 85 ? 11.989 -7.106 -20.229 1.00 94.75 85 ALA A O 1
ATOM 695 N N . GLN A 1 86 ? 14.154 -7.610 -19.901 1.00 95.25 86 GLN A N 1
ATOM 696 C CA . GLN A 1 86 ? 14.261 -6.951 -18.597 1.00 95.25 86 GLN A CA 1
ATOM 697 C C . GLN A 1 86 ? 14.030 -5.442 -18.715 1.00 95.25 86 GLN A C 1
ATOM 699 O O . GLN A 1 86 ? 13.253 -4.878 -17.948 1.00 95.25 86 GLN A O 1
ATOM 704 N N . ALA A 1 87 ? 14.648 -4.786 -19.701 1.00 93.81 87 ALA A N 1
ATOM 705 C CA . ALA A 1 87 ? 14.458 -3.360 -19.946 1.00 93.81 87 ALA A CA 1
ATOM 706 C C . ALA A 1 87 ? 13.003 -3.029 -20.320 1.00 93.81 87 ALA A C 1
ATOM 708 O O . ALA A 1 87 ? 12.442 -2.067 -19.796 1.00 93.81 87 ALA A O 1
ATOM 709 N N . ALA A 1 88 ? 12.371 -3.847 -21.168 1.00 94.31 88 ALA A N 1
ATOM 710 C CA . ALA A 1 88 ? 10.992 -3.648 -21.615 1.00 94.31 88 ALA A CA 1
ATOM 711 C C . ALA A 1 88 ? 9.957 -3.734 -20.478 1.00 94.31 88 ALA A C 1
ATOM 713 O O . ALA A 1 88 ? 8.906 -3.101 -20.555 1.00 94.31 88 ALA A O 1
ATOM 714 N N . GLN A 1 89 ? 10.249 -4.495 -19.419 1.00 95.31 89 GLN A N 1
ATOM 715 C CA . GLN A 1 89 ? 9.327 -4.731 -18.302 1.00 95.31 89 GLN A CA 1
ATOM 716 C C . GLN A 1 89 ? 9.810 -4.109 -16.981 1.00 95.31 89 GLN A C 1
ATOM 718 O O . GLN A 1 89 ? 9.196 -4.317 -15.934 1.00 95.31 89 GLN A O 1
ATOM 723 N N . ALA A 1 90 ? 10.903 -3.339 -17.001 1.00 94.19 90 ALA A N 1
ATOM 724 C CA . ALA A 1 90 ? 11.583 -2.875 -15.793 1.00 94.19 90 ALA A CA 1
ATOM 725 C C . ALA A 1 90 ? 10.659 -2.103 -14.837 1.00 94.19 90 ALA A C 1
ATOM 727 O O . ALA A 1 90 ? 10.718 -2.320 -13.621 1.00 94.19 90 ALA A O 1
ATOM 728 N N . GLU A 1 91 ? 9.800 -1.233 -15.379 1.00 95.56 91 GLU A N 1
ATOM 729 C CA . GLU A 1 91 ? 8.845 -0.459 -14.580 1.00 95.56 91 GLU A CA 1
ATOM 730 C C . GLU A 1 91 ? 7.753 -1.349 -13.985 1.00 95.56 91 GLU A C 1
ATOM 732 O O . GLU A 1 91 ? 7.474 -1.230 -12.797 1.00 95.56 91 GLU A O 1
ATOM 737 N N . ALA A 1 92 ? 7.199 -2.288 -14.760 1.00 96.62 92 ALA A N 1
ATOM 738 C CA . ALA A 1 92 ? 6.195 -3.231 -14.265 1.00 96.62 92 ALA A CA 1
ATOM 739 C C . ALA A 1 92 ? 6.727 -4.018 -13.064 1.00 96.62 92 ALA A C 1
ATOM 741 O O . ALA A 1 92 ? 6.107 -4.033 -12.004 1.00 96.62 92 ALA A O 1
ATOM 742 N N . TRP A 1 93 ? 7.941 -4.565 -13.166 1.00 96.81 93 TRP A N 1
ATOM 743 C CA . TRP A 1 93 ? 8.577 -5.288 -12.061 1.00 96.81 93 TRP A CA 1
ATOM 744 C C . TRP A 1 93 ? 8.885 -4.408 -10.845 1.00 96.81 93 TRP A C 1
ATOM 746 O O . TRP A 1 93 ? 8.849 -4.883 -9.708 1.00 96.81 93 TRP A O 1
ATOM 756 N N . THR A 1 94 ? 9.215 -3.133 -11.062 1.00 97.19 94 THR A N 1
ATOM 757 C CA . THR A 1 94 ? 9.473 -2.177 -9.973 1.00 97.19 94 THR A CA 1
ATOM 758 C C . THR A 1 94 ? 8.179 -1.819 -9.244 1.00 97.19 94 THR A C 1
ATOM 760 O O . THR A 1 94 ? 8.124 -1.922 -8.016 1.00 97.19 94 THR A O 1
ATOM 763 N N . ALA A 1 95 ? 7.121 -1.495 -9.990 1.00 97.62 95 ALA A N 1
ATOM 764 C CA . ALA A 1 95 ? 5.799 -1.203 -9.451 1.00 97.62 95 ALA A CA 1
ATOM 765 C C . ALA A 1 95 ? 5.200 -2.427 -8.742 1.00 97.62 95 ALA A C 1
ATOM 767 O O . ALA A 1 95 ? 4.771 -2.318 -7.598 1.00 97.62 95 ALA A O 1
ATOM 768 N N . GLY A 1 96 ? 5.270 -3.612 -9.353 1.00 97.50 96 GLY A N 1
ATOM 769 C CA . GLY A 1 96 ? 4.805 -4.861 -8.751 1.00 97.50 96 GLY A CA 1
ATOM 770 C C . GLY A 1 96 ? 5.522 -5.195 -7.440 1.00 97.50 96 GLY A C 1
ATOM 771 O O . GLY A 1 96 ? 4.873 -5.542 -6.458 1.00 97.50 96 GLY A O 1
ATOM 772 N N . THR A 1 97 ? 6.840 -4.973 -7.365 1.00 97.56 97 THR A N 1
ATOM 773 C CA . THR A 1 97 ? 7.597 -5.118 -6.107 1.00 97.56 97 THR A CA 1
ATOM 774 C C . THR A 1 97 ? 7.097 -4.141 -5.037 1.00 97.56 97 THR A C 1
ATOM 776 O O . THR A 1 97 ? 6.937 -4.523 -3.878 1.00 97.56 97 THR A O 1
ATOM 779 N N . ALA A 1 98 ? 6.818 -2.886 -5.408 1.00 98.31 98 ALA A N 1
ATOM 780 C CA . ALA A 1 98 ? 6.242 -1.907 -4.488 1.00 98.31 98 ALA A CA 1
ATOM 781 C C . ALA A 1 98 ? 4.826 -2.298 -4.038 1.00 98.31 98 ALA A C 1
ATOM 783 O O . ALA A 1 98 ? 4.498 -2.128 -2.868 1.00 98.31 98 ALA A O 1
ATOM 784 N N . TYR A 1 99 ? 3.992 -2.846 -4.922 1.00 98.44 99 TYR A N 1
ATOM 785 C CA . TYR A 1 99 ? 2.634 -3.268 -4.577 1.00 98.44 99 TYR A CA 1
ATOM 786 C C . TYR A 1 99 ? 2.620 -4.491 -3.666 1.00 98.44 99 TYR A C 1
ATOM 788 O O . TYR A 1 99 ? 1.935 -4.457 -2.646 1.00 98.44 99 TYR A O 1
ATOM 796 N N . ALA A 1 100 ? 3.433 -5.509 -3.957 1.00 97.50 100 ALA A N 1
ATOM 797 C CA . ALA A 1 100 ? 3.613 -6.658 -3.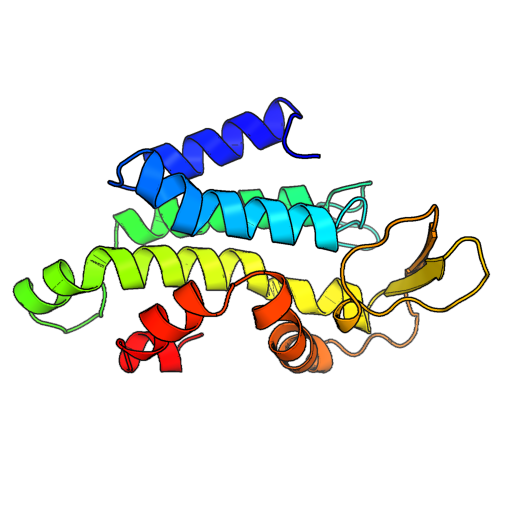073 1.00 97.50 100 ALA A CA 1
ATOM 798 C C . ALA A 1 100 ? 4.069 -6.205 -1.677 1.00 97.50 100 ALA A C 1
ATOM 800 O O . ALA A 1 100 ? 3.483 -6.582 -0.664 1.00 97.50 100 ALA A O 1
ATOM 801 N N . ALA A 1 101 ? 5.061 -5.311 -1.625 1.00 98.06 101 ALA A N 1
ATOM 802 C CA . ALA A 1 101 ? 5.559 -4.723 -0.386 1.00 98.06 101 ALA A CA 1
ATOM 803 C C . ALA A 1 101 ? 4.482 -3.925 0.371 1.00 98.06 101 ALA A C 1
ATOM 805 O O . ALA A 1 101 ? 4.374 -4.042 1.589 1.00 98.06 101 ALA A O 1
ATOM 806 N N . LEU A 1 102 ? 3.664 -3.133 -0.323 1.00 98.38 102 LEU A N 1
ATOM 807 C CA . LEU A 1 102 ? 2.601 -2.338 0.293 1.00 98.38 102 LEU A CA 1
ATOM 808 C C . LEU A 1 102 ? 1.473 -3.213 0.857 1.00 98.38 102 LEU A C 1
ATOM 810 O O . LEU A 1 102 ? 0.929 -2.918 1.919 1.00 98.38 102 LEU A O 1
ATOM 814 N N . LEU A 1 103 ? 1.110 -4.274 0.136 1.00 97.31 103 LEU A N 1
ATOM 815 C CA . LEU A 1 103 ? -0.070 -5.090 0.415 1.00 97.31 103 LEU A CA 1
ATOM 816 C C . LEU A 1 103 ? 0.212 -6.292 1.322 1.00 97.31 103 LEU A C 1
ATOM 818 O O . LEU A 1 103 ? -0.745 -6.857 1.846 1.00 97.31 103 LEU A O 1
ATOM 822 N N . HIS A 1 104 ? 1.479 -6.663 1.550 1.00 95.69 104 HIS A N 1
ATOM 823 C CA . HIS A 1 104 ? 1.845 -7.917 2.228 1.00 95.69 104 HIS A CA 1
ATOM 824 C C . HIS A 1 104 ? 1.104 -8.160 3.554 1.00 95.69 104 HIS A C 1
ATOM 826 O O . HIS A 1 104 ? 0.677 -9.278 3.825 1.00 95.69 104 HIS A O 1
ATOM 832 N N . ASP A 1 105 ? 0.903 -7.107 4.347 1.00 94.62 105 ASP A N 1
ATOM 833 C CA . ASP A 1 105 ? 0.283 -7.177 5.671 1.00 94.62 105 ASP A CA 1
ATOM 834 C C . ASP A 1 105 ? -1.130 -6.572 5.716 1.00 94.62 105 ASP A C 1
ATOM 836 O O . ASP A 1 105 ? -1.748 -6.525 6.782 1.00 94.62 105 ASP A O 1
ATOM 840 N N . ILE A 1 106 ? -1.686 -6.101 4.590 1.00 96.75 106 ILE A N 1
ATOM 841 C CA . ILE A 1 106 ? -2.976 -5.391 4.597 1.00 96.75 106 ILE A CA 1
ATOM 842 C C . ILE A 1 106 ? -4.134 -6.286 5.056 1.00 96.75 106 ILE A C 1
ATOM 844 O O . ILE A 1 106 ? -5.095 -5.798 5.643 1.00 96.75 106 ILE A O 1
ATOM 848 N N . GLY A 1 107 ? -4.034 -7.6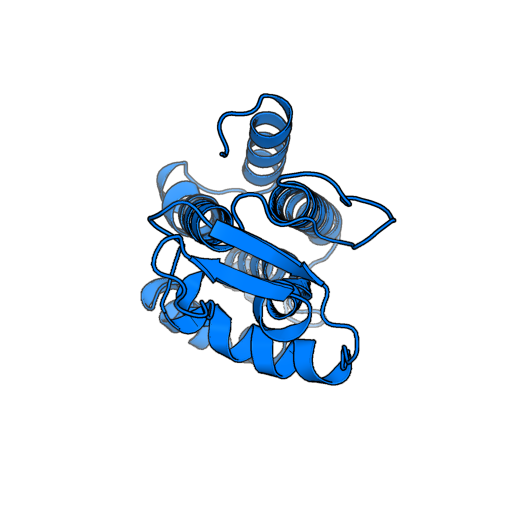06 4.883 1.00 96.44 107 GLY A N 1
ATOM 849 C CA . GLY A 1 107 ? -5.011 -8.561 5.404 1.00 96.44 107 GLY A CA 1
ATOM 850 C C . GLY A 1 107 ? -5.220 -8.465 6.921 1.00 96.44 107 GLY A C 1
ATOM 851 O O . GLY A 1 107 ? -6.325 -8.732 7.395 1.00 96.44 107 GLY A O 1
ATOM 852 N N . LYS A 1 108 ? -4.222 -7.998 7.688 1.00 96.00 108 LYS A N 1
ATOM 853 C CA . LYS A 1 108 ? -4.314 -7.844 9.151 1.00 96.00 108 LYS A CA 1
ATOM 854 C C . LYS A 1 108 ? -5.476 -6.951 9.574 1.00 96.00 108 LYS A C 1
ATOM 856 O O . LYS A 1 108 ? -6.201 -7.296 10.504 1.00 96.00 108 LYS A O 1
ATOM 861 N N . ILE A 1 109 ? -5.729 -5.849 8.861 1.00 96.56 109 ILE A N 1
ATOM 862 C CA . ILE A 1 109 ? -6.827 -4.934 9.222 1.00 96.56 109 ILE A CA 1
ATOM 863 C C . ILE A 1 109 ? -8.217 -5.558 9.026 1.00 96.56 109 ILE A C 1
ATOM 865 O O . ILE A 1 109 ? -9.193 -5.037 9.558 1.00 96.56 109 ILE A O 1
ATOM 869 N N . ALA A 1 110 ? -8.318 -6.667 8.285 1.00 96.12 110 ALA A N 1
ATOM 870 C CA . ALA A 1 110 ? -9.567 -7.390 8.075 1.00 96.12 110 ALA A CA 1
ATOM 871 C C . ALA A 1 110 ? -9.809 -8.499 9.108 1.00 96.12 110 ALA A C 1
ATOM 873 O O . ALA A 1 110 ? -10.965 -8.791 9.411 1.00 96.12 110 ALA A O 1
ATOM 874 N N . VAL A 1 111 ? -8.749 -9.148 9.607 1.00 95.44 111 VAL A N 1
ATOM 875 C CA . VAL A 1 111 ? -8.889 -10.385 10.400 1.00 95.44 111 VAL A CA 1
ATOM 876 C C . VAL A 1 111 ? -8.284 -10.319 11.797 1.00 95.44 111 VAL A C 1
ATOM 878 O O . VAL A 1 111 ? -8.723 -11.067 12.669 1.00 95.44 111 VAL A O 1
ATOM 881 N N . ASP A 1 112 ? -7.350 -9.400 12.047 1.00 96.06 112 ASP A N 1
ATOM 882 C CA . ASP A 1 112 ? -6.752 -9.218 13.373 1.00 96.06 112 ASP A CA 1
ATOM 883 C C . ASP A 1 112 ? -7.515 -8.184 14.208 1.00 96.06 112 ASP A C 1
ATOM 885 O O . ASP A 1 112 ? -7.471 -8.232 15.441 1.00 96.06 112 ASP A O 1
ATOM 889 N N . LEU A 1 113 ? -8.230 -7.265 13.552 1.00 96.44 113 LEU A N 1
ATOM 890 C CA . LEU A 1 113 ? -8.958 -6.174 14.190 1.00 96.44 113 LEU A CA 1
ATOM 891 C C . LEU A 1 113 ? -10.468 -6.408 14.151 1.00 96.44 113 LEU A C 1
ATOM 893 O O . LEU A 1 113 ? -11.042 -6.797 13.138 1.00 96.44 113 LEU A O 1
ATOM 897 N N . HIS A 1 114 ? -11.121 -6.114 15.271 1.00 97.31 114 HIS A N 1
ATOM 898 C CA . HIS A 1 114 ? -12.559 -5.884 15.336 1.00 97.31 114 HIS A CA 1
ATOM 899 C C . HIS A 1 114 ? -12.789 -4.380 15.398 1.00 97.31 114 HIS A C 1
ATOM 901 O O . HIS A 1 114 ? -12.346 -3.738 16.354 1.00 97.31 114 HIS A O 1
ATOM 907 N N . VAL A 1 115 ? -13.450 -3.826 14.384 1.00 98.19 115 VAL A N 1
ATOM 908 C CA . VAL A 1 115 ? -13.650 -2.383 14.228 1.00 98.19 115 VAL A CA 1
ATOM 909 C C . VAL A 1 115 ? -15.137 -2.069 14.275 1.00 98.19 115 VAL A C 1
ATOM 911 O O . VAL A 1 115 ? -15.924 -2.659 13.540 1.00 98.19 115 VAL A O 1
ATOM 914 N N . GLU A 1 116 ? -15.510 -1.115 15.120 1.00 98.19 116 GLU A N 1
ATOM 915 C CA . GLU A 1 116 ? -16.880 -0.622 15.250 1.00 98.19 116 GLU A CA 1
ATOM 916 C C . GLU A 1 116 ? -16.909 0.875 14.989 1.00 98.19 116 GLU A C 1
ATOM 918 O O . GLU A 1 116 ? -16.127 1.644 15.560 1.00 98.19 116 GLU A O 1
ATOM 923 N N . GLN A 1 117 ? -17.825 1.289 14.124 1.00 97.44 117 GLN A N 1
ATOM 924 C CA . GLN A 1 117 ? -18.053 2.690 13.823 1.00 97.44 117 GLN A CA 1
ATOM 925 C C . GLN A 1 117 ? -18.937 3.350 14.897 1.00 97.44 117 GLN A C 1
ATOM 927 O O . GLN A 1 117 ? -19.511 2.680 15.754 1.00 97.44 117 GLN A O 1
ATOM 932 N N . ALA A 1 118 ? -19.040 4.681 14.870 1.00 96.25 118 ALA A N 1
ATOM 933 C CA . ALA A 1 118 ? -19.802 5.460 15.852 1.00 96.25 118 ALA A CA 1
ATOM 934 C C . ALA A 1 118 ? -21.292 5.074 15.958 1.00 96.25 118 ALA A C 1
ATOM 936 O O . ALA A 1 118 ? -21.885 5.231 17.022 1.00 96.25 118 ALA A O 1
ATOM 937 N N . ASP A 1 119 ? -21.883 4.555 14.882 1.00 95.94 119 ASP A N 1
ATOM 938 C CA . ASP A 1 119 ? -23.257 4.037 14.834 1.00 95.94 119 ASP A CA 1
ATOM 939 C C . ASP A 1 119 ? -23.396 2.596 15.365 1.00 95.94 119 ASP A C 1
ATOM 941 O O . ASP A 1 119 ? -24.495 2.045 15.387 1.00 95.94 119 ASP A O 1
ATOM 945 N N . GLY A 1 120 ? -22.297 1.986 15.812 1.00 95.00 120 GLY A N 1
ATOM 946 C CA . GLY A 1 120 ? -22.250 0.621 16.329 1.00 95.00 120 GLY A CA 1
ATOM 947 C C . GLY A 1 120 ? -22.137 -0.460 15.254 1.00 95.00 120 GLY A C 1
ATOM 948 O O . GLY A 1 120 ? -22.069 -1.638 15.603 1.00 95.00 120 GLY A O 1
ATOM 949 N N . LEU A 1 121 ? -22.090 -0.100 13.966 1.00 97.06 121 LEU A N 1
ATOM 950 C CA . LEU A 1 121 ? -21.910 -1.073 12.893 1.00 97.06 121 LEU A CA 1
ATOM 951 C C . LEU A 1 121 ? -20.468 -1.585 12.855 1.00 97.06 121 LEU A C 1
ATOM 953 O O . LEU A 1 121 ? -19.505 -0.825 13.005 1.00 97.06 121 LEU A O 1
ATOM 957 N N . VAL A 1 122 ? -20.329 -2.891 12.623 1.00 97.62 122 VAL A N 1
ATOM 958 C CA . VAL A 1 122 ? -19.028 -3.520 12.386 1.00 97.62 122 VAL A CA 1
ATOM 959 C C . VAL A 1 122 ? -18.534 -3.115 11.006 1.00 97.62 122 VAL A C 1
ATOM 961 O O . VAL A 1 122 ? -19.249 -3.239 10.011 1.00 97.62 122 VAL A O 1
ATOM 964 N N . TRP A 1 123 ? -17.296 -2.643 10.952 1.00 97.69 123 TRP A N 1
ATOM 965 C CA . TRP A 1 123 ? -16.649 -2.285 9.704 1.00 97.69 123 TRP A CA 1
ATOM 966 C C . TRP A 1 123 ? -15.852 -3.456 9.144 1.00 97.69 123 TRP A C 1
ATOM 968 O O . TRP A 1 123 ? -15.144 -4.155 9.870 1.00 97.69 123 TRP A O 1
ATOM 978 N N . HIS A 1 124 ? -15.903 -3.594 7.823 1.00 96.88 124 HIS A N 1
ATOM 979 C CA . HIS A 1 124 ? -14.995 -4.453 7.084 1.00 96.88 124 HIS A CA 1
ATOM 980 C C . HIS A 1 124 ? -14.301 -3.667 5.969 1.00 96.88 124 HIS A C 1
ATOM 982 O O . HIS A 1 124 ? -14.954 -2.878 5.278 1.00 96.88 124 HIS A O 1
ATOM 988 N N . PRO A 1 125 ? -13.004 -3.913 5.720 1.00 96.94 125 PRO A N 1
ATOM 989 C CA . PRO A 1 125 ? -12.217 -3.095 4.799 1.00 96.94 125 PRO A CA 1
ATOM 990 C C . PRO A 1 125 ? -12.658 -3.165 3.331 1.00 96.94 125 PRO A C 1
ATOM 992 O O . PRO A 1 125 ? -12.440 -2.214 2.578 1.00 96.94 125 PRO A O 1
ATOM 995 N N . TRP A 1 126 ? -13.358 -4.223 2.914 1.00 95.31 126 TRP A N 1
ATOM 996 C CA . TRP A 1 126 ? -13.946 -4.305 1.570 1.00 95.31 126 TRP A CA 1
ATOM 997 C C . TRP A 1 126 ? -15.122 -3.339 1.350 1.00 95.31 126 TRP A C 1
ATOM 999 O O . TRP A 1 126 ? -15.445 -3.032 0.204 1.00 95.31 126 TRP A O 1
ATOM 1009 N N . HIS A 1 127 ? -15.717 -2.782 2.411 1.00 95.25 127 HIS A N 1
ATOM 1010 C CA . HIS A 1 127 ? -16.697 -1.692 2.299 1.00 95.25 127 HIS A CA 1
ATOM 1011 C C . HIS A 1 127 ? -16.046 -0.318 2.068 1.00 95.25 127 HIS A C 1
ATOM 1013 O O . HIS A 1 127 ? -16.738 0.668 1.815 1.00 95.25 127 HIS A O 1
ATOM 1019 N N . GLY A 1 128 ? -14.714 -0.250 2.090 1.00 96.00 128 GLY A N 1
ATOM 1020 C CA . GLY A 1 128 ? -13.948 0.966 1.859 1.00 96.00 128 GLY A CA 1
ATOM 1021 C C . GLY A 1 128 ? -13.545 1.703 3.132 1.00 96.00 128 GLY A C 1
ATOM 1022 O O . GLY A 1 128 ? -13.725 1.184 4.230 1.00 96.00 128 GLY A O 1
ATOM 1023 N N . PRO A 1 129 ? -12.930 2.892 2.997 1.00 97.12 129 PRO A N 1
ATOM 1024 C CA . PRO A 1 129 ? -12.319 3.591 4.120 1.00 97.12 129 PRO A CA 1
ATOM 1025 C C . PRO A 1 129 ? -13.364 4.055 5.137 1.00 97.12 129 PRO A C 1
ATOM 1027 O O . PRO A 1 129 ? -14.476 4.446 4.775 1.00 97.12 129 PRO A O 1
ATOM 1030 N N . LEU A 1 130 ? -12.974 4.069 6.411 1.00 97.50 130 LEU A N 1
ATOM 1031 C CA . LEU A 1 130 ? -13.784 4.609 7.501 1.00 97.50 130 LEU A CA 1
ATOM 1032 C C . LEU A 1 130 ? -14.001 6.114 7.312 1.00 97.50 130 LEU A C 1
ATOM 1034 O O . LEU A 1 130 ? -13.051 6.868 7.107 1.00 97.50 130 LEU A O 1
ATOM 1038 N N . ARG A 1 131 ? -15.256 6.565 7.393 1.00 95.94 131 ARG A N 1
ATOM 1039 C CA . ARG A 1 131 ? -15.631 7.983 7.204 1.00 95.94 131 ARG A CA 1
ATOM 1040 C C . ARG A 1 131 ? -16.155 8.664 8.463 1.00 95.94 131 ARG A C 1
ATOM 1042 O O . ARG A 1 131 ? -16.414 9.861 8.447 1.00 95.94 131 ARG A O 1
ATOM 1049 N N . GLN A 1 132 ? -16.314 7.904 9.537 1.00 95.81 132 GLN A N 1
ATOM 1050 C CA . GLN A 1 132 ? -16.805 8.383 10.821 1.00 95.81 132 GLN A CA 1
ATOM 1051 C C . GLN A 1 132 ? -15.884 7.906 11.942 1.00 95.81 132 GLN A C 1
ATOM 1053 O O . GLN A 1 132 ? -15.092 6.986 11.711 1.00 95.81 132 GLN A O 1
ATOM 1058 N N . PRO A 1 133 ? -15.965 8.510 13.140 1.00 97.25 133 PRO A N 1
ATOM 1059 C CA . PRO A 1 133 ? -15.227 8.026 14.294 1.00 97.25 133 PRO A CA 1
ATOM 1060 C C . PRO A 1 133 ? -15.472 6.532 14.518 1.00 97.25 133 PRO A C 1
ATOM 1062 O O . PRO A 1 133 ? -16.566 6.020 14.271 1.00 97.25 133 PRO A O 1
ATOM 1065 N N . TYR A 1 134 ? -14.441 5.838 14.977 1.00 98.12 134 TYR A N 1
ATOM 1066 C CA . TYR A 1 134 ? -14.471 4.403 15.204 1.00 98.12 134 TYR A CA 1
ATOM 1067 C C . TYR A 1 134 ? -13.654 4.053 16.438 1.00 98.12 134 TYR A C 1
ATOM 1069 O O . TYR A 1 134 ? -12.793 4.813 16.888 1.00 98.12 134 TYR A O 1
ATOM 1077 N N . ARG A 1 135 ? -13.914 2.861 16.957 1.00 97.94 135 ARG A N 1
ATOM 1078 C CA . ARG A 1 135 ? -13.060 2.171 17.916 1.00 97.94 135 ARG A CA 1
ATOM 1079 C C . ARG A 1 135 ? -12.640 0.843 17.319 1.00 97.94 135 ARG A C 1
ATOM 1081 O O . ARG A 1 135 ? -13.337 0.277 16.478 1.00 97.94 135 ARG A O 1
ATOM 1088 N N . PHE A 1 136 ? -11.514 0.331 17.775 1.00 97.56 136 PHE A N 1
ATOM 1089 C CA . PHE A 1 136 ? -11.073 -0.997 17.402 1.00 97.56 136 PHE A CA 1
ATOM 1090 C C . PHE A 1 136 ? -10.457 -1.703 18.597 1.00 97.56 136 PHE A C 1
ATOM 1092 O O . PHE A 1 136 ? -10.017 -1.076 19.561 1.00 97.56 136 PHE A O 1
ATOM 1099 N N . ARG A 1 137 ? -10.427 -3.025 18.513 1.00 96.25 137 ARG A N 1
ATOM 1100 C CA . ARG A 1 137 ? -9.688 -3.893 19.423 1.00 96.25 137 ARG A CA 1
ATOM 1101 C C . ARG A 1 137 ? -9.096 -5.040 18.632 1.00 96.25 137 ARG A C 1
ATOM 1103 O O . ARG A 1 137 ? -9.645 -5.435 17.603 1.00 96.25 137 ARG A O 1
ATOM 1110 N N . TYR A 1 138 ? -8.021 -5.608 19.146 1.00 96.06 138 TYR A N 1
ATOM 1111 C CA . TYR A 1 138 ? -7.524 -6.858 18.610 1.00 96.06 138 TYR A CA 1
ATOM 1112 C C . TYR A 1 138 ? -8.498 -8.002 18.906 1.00 96.06 138 TYR A C 1
ATOM 1114 O O . TYR A 1 138 ? -9.144 -8.062 19.959 1.00 96.06 138 TYR A O 1
ATOM 1122 N N . ARG A 1 139 ? -8.621 -8.909 17.940 1.00 93.94 139 ARG A N 1
ATOM 1123 C CA . ARG A 1 139 ? -9.298 -10.193 18.106 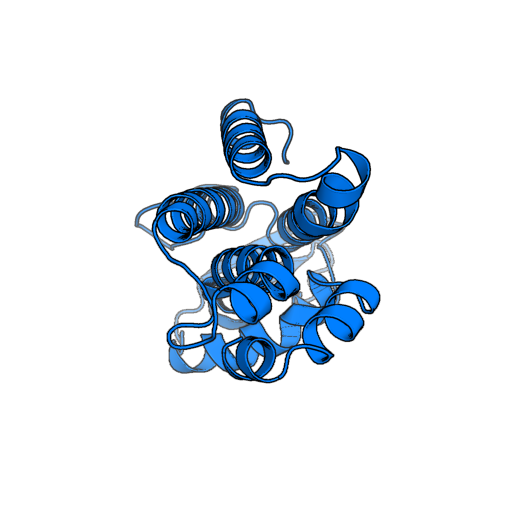1.00 93.94 139 ARG A CA 1
ATOM 1124 C C . ARG A 1 139 ? -8.406 -11.122 18.930 1.00 93.94 139 ARG A C 1
ATOM 1126 O O . ARG A 1 139 ? -7.180 -11.039 18.846 1.00 93.94 139 ARG A O 1
ATOM 1133 N N . THR A 1 140 ? -9.013 -11.978 19.745 1.00 88.00 140 THR A N 1
ATOM 1134 C CA . THR A 1 140 ? -8.302 -12.964 20.581 1.00 88.00 140 THR A CA 1
ATOM 1135 C C . THR A 1 140 ? -8.056 -14.278 19.838 1.00 88.00 140 THR A C 1
ATOM 1137 O O . THR A 1 140 ? -7.171 -15.041 20.200 1.00 88.00 140 THR A O 1
ATOM 1140 N N . ASP A 1 141 ? -8.824 -14.524 18.782 1.00 87.62 141 ASP A N 1
ATOM 1141 C CA . ASP A 1 141 ? -8.886 -15.722 17.944 1.00 87.62 141 ASP A CA 1
ATOM 1142 C C . ASP A 1 141 ? -8.235 -15.495 16.566 1.00 87.62 141 ASP A C 1
ATOM 1144 O O . ASP A 1 141 ? -8.754 -15.910 15.533 1.00 87.62 141 ASP A O 1
ATOM 1148 N N . ARG A 1 142 ? -7.100 -14.784 16.524 1.00 85.50 142 ARG A N 1
ATOM 1149 C CA . ARG A 1 142 ? -6.432 -14.434 15.259 1.00 85.50 142 ARG A CA 1
ATOM 1150 C C . ARG A 1 142 ? -5.892 -15.673 14.556 1.00 85.50 142 ARG A C 1
ATOM 1152 O O . ARG A 1 142 ? -5.068 -16.403 15.104 1.00 85.50 142 ARG A O 1
ATOM 1159 N N . GLU A 1 143 ? -6.280 -15.847 13.299 1.00 86.00 143 GLU A N 1
ATOM 1160 C CA . GLU A 1 143 ? -5.775 -16.908 12.434 1.00 86.00 143 GLU A CA 1
ATOM 1161 C C . GLU A 1 143 ? -4.861 -16.326 11.351 1.00 86.00 143 GLU A C 1
ATOM 1163 O O . GLU A 1 143 ? -5.324 -15.855 10.314 1.00 86.00 143 GLU A O 1
ATOM 1168 N N . TYR A 1 144 ? -3.545 -16.416 11.562 1.00 82.25 144 TYR A N 1
ATOM 1169 C CA . TYR A 1 144 ? -2.531 -15.864 10.649 1.00 82.25 144 TYR A CA 1
ATOM 1170 C C . TYR A 1 144 ? -2.681 -16.352 9.196 1.00 82.25 144 TYR A C 1
ATOM 1172 O O . TYR A 1 144 ? -2.474 -15.606 8.244 1.00 82.25 144 TYR A O 1
ATOM 1180 N N . ARG A 1 145 ? -3.136 -17.596 9.003 1.00 87.69 145 ARG A N 1
ATOM 1181 C CA . ARG A 1 145 ? -3.395 -18.172 7.671 1.00 87.69 145 ARG A CA 1
ATOM 1182 C C . ARG A 1 145 ? -4.440 -17.405 6.849 1.00 87.69 145 ARG A C 1
ATOM 1184 O O . ARG A 1 145 ? -4.446 -17.523 5.629 1.00 87.69 145 ARG A O 1
ATOM 1191 N N . LEU A 1 146 ? -5.323 -16.639 7.495 1.00 89.50 146 LEU A N 1
ATOM 1192 C CA . LEU A 1 146 ? -6.355 -15.859 6.812 1.00 89.50 146 LEU A CA 1
ATOM 1193 C C . LEU A 1 146 ? -5.803 -14.567 6.199 1.00 89.50 146 LEU A C 1
ATOM 1195 O O . LEU A 1 146 ? -6.489 -13.963 5.377 1.00 89.50 146 LEU A O 1
ATOM 1199 N N . HIS A 1 147 ? -4.578 -14.157 6.557 1.00 91.50 147 HIS A N 1
ATOM 1200 C CA . HIS A 1 147 ? -3.972 -12.909 6.082 1.00 91.50 147 HIS A CA 1
ATOM 1201 C C . HIS A 1 147 ? -3.901 -12.874 4.556 1.00 91.50 147 HIS A C 1
ATOM 1203 O O . HIS A 1 147 ? -4.350 -11.901 3.966 1.00 91.50 147 HIS A O 1
ATOM 1209 N N . GLY A 1 148 ? -3.452 -13.955 3.910 1.00 89.88 148 GLY A N 1
ATOM 1210 C CA . GLY A 1 148 ? -3.348 -14.015 2.447 1.00 89.88 148 GLY A CA 1
ATOM 1211 C C . GLY A 1 148 ? -4.700 -13.878 1.736 1.00 89.88 148 GLY A C 1
ATOM 1212 O O . GLY A 1 148 ? -4.853 -13.043 0.847 1.00 89.88 148 GLY A O 1
ATOM 1213 N N . ALA A 1 149 ? -5.710 -14.639 2.173 1.00 92.06 149 ALA A N 1
ATOM 1214 C CA . ALA A 1 149 ? -7.056 -14.558 1.600 1.00 92.06 149 ALA A CA 1
ATOM 1215 C C . ALA A 1 149 ? -7.676 -13.164 1.799 1.00 92.06 149 ALA A C 1
ATOM 1217 O O . ALA A 1 149 ? -8.266 -12.603 0.876 1.00 92.06 149 ALA A O 1
ATOM 1218 N N . ALA A 1 150 ? -7.497 -12.578 2.986 1.00 93.62 150 ALA A N 1
ATOM 1219 C CA . ALA A 1 150 ? -7.958 -11.231 3.287 1.00 93.62 150 ALA A CA 1
ATOM 1220 C C . ALA A 1 150 ? -7.225 -10.160 2.467 1.00 93.62 150 ALA A C 1
ATOM 1222 O O . ALA A 1 150 ? -7.870 -9.247 1.961 1.00 93.62 150 ALA A O 1
ATOM 1223 N N . THR A 1 151 ? -5.907 -10.282 2.285 1.00 95.12 151 THR A N 1
ATOM 1224 C CA . THR A 1 151 ? -5.118 -9.402 1.413 1.00 95.12 151 THR A CA 1
ATOM 1225 C C . THR A 1 151 ? -5.667 -9.426 -0.015 1.00 95.12 151 THR A C 1
ATOM 1227 O O . THR A 1 151 ? -5.900 -8.361 -0.586 1.00 95.12 151 THR A O 1
ATOM 1230 N N . GLY A 1 152 ? -5.991 -10.611 -0.549 1.00 93.50 152 GLY A N 1
ATOM 1231 C CA . GLY A 1 152 ? -6.634 -10.788 -1.858 1.00 93.50 152 GLY A CA 1
ATOM 1232 C C . GLY A 1 152 ? -7.902 -9.943 -2.044 1.00 93.50 152 GLY A C 1
ATOM 1233 O O . GLY A 1 152 ? -8.057 -9.262 -3.056 1.00 93.50 152 GLY A O 1
ATOM 1234 N N . LEU A 1 153 ? -8.777 -9.905 -1.032 1.00 93.88 153 LEU A N 1
ATOM 1235 C CA . LEU A 1 153 ? -10.011 -9.103 -1.054 1.00 93.88 153 LEU A CA 1
ATOM 1236 C C . LEU A 1 153 ? -9.760 -7.586 -1.076 1.00 93.88 153 LEU A C 1
ATOM 1238 O O . LEU A 1 153 ? -10.658 -6.818 -1.424 1.00 93.88 153 LEU A O 1
ATOM 1242 N N . LEU A 1 154 ? -8.564 -7.143 -0.680 1.00 96.56 154 LEU A N 1
ATOM 1243 C CA . LEU A 1 154 ? -8.220 -5.730 -0.521 1.00 96.56 154 LEU A CA 1
ATOM 1244 C C . LEU A 1 154 ? -7.340 -5.172 -1.640 1.00 96.56 154 LEU A C 1
ATOM 1246 O O . LEU A 1 154 ? -7.188 -3.951 -1.711 1.00 96.56 154 LEU A O 1
ATOM 1250 N N . TYR A 1 155 ? -6.843 -6.008 -2.558 1.00 94.75 155 TYR A N 1
ATOM 1251 C CA . TYR A 1 155 ? -6.088 -5.560 -3.735 1.00 94.75 155 TYR A CA 1
ATOM 1252 C C . TYR A 1 155 ? -6.815 -4.434 -4.483 1.00 94.75 155 TYR A C 1
ATOM 1254 O O . TYR A 1 155 ? -6.252 -3.362 -4.691 1.00 94.75 155 TYR A O 1
ATOM 1262 N N . THR A 1 156 ? -8.101 -4.621 -4.788 1.00 95.12 156 THR A N 1
ATOM 1263 C CA . THR A 1 156 ? -8.924 -3.661 -5.551 1.00 95.12 156 THR A CA 1
ATOM 1264 C C . THR A 1 156 ? -9.319 -2.409 -4.761 1.00 95.12 156 THR A C 1
ATOM 1266 O O . THR A 1 156 ? -9.870 -1.458 -5.316 1.00 95.12 156 THR A O 1
ATOM 1269 N N . ARG A 1 157 ? -9.049 -2.376 -3.448 1.00 96.75 157 ARG A N 1
ATOM 1270 C CA . ARG A 1 157 ? -9.217 -1.172 -2.619 1.00 96.75 157 ARG A CA 1
ATOM 1271 C C . ARG A 1 157 ? -8.018 -0.234 -2.727 1.00 96.75 157 ARG A C 1
ATOM 1273 O O . ARG A 1 157 ? -8.171 0.956 -2.458 1.00 96.75 157 ARG A O 1
ATOM 1280 N N . VAL A 1 158 ? -6.855 -0.758 -3.112 1.00 97.81 158 VAL A N 1
ATOM 1281 C CA . VAL A 1 158 ? -5.579 -0.029 -3.159 1.00 97.81 158 VAL A CA 1
ATOM 1282 C C . VAL A 1 158 ? -5.084 0.155 -4.592 1.00 97.81 158 VAL A C 1
ATOM 1284 O O . VAL A 1 158 ? -4.617 1.239 -4.944 1.00 97.81 158 VAL A O 1
ATOM 1287 N N . LEU A 1 159 ? -5.215 -0.861 -5.440 1.00 97.69 159 LEU A N 1
ATOM 1288 C CA . LEU A 1 159 ? -4.905 -0.803 -6.866 1.00 97.69 159 LEU A CA 1
ATOM 1289 C C . LEU A 1 159 ? -6.209 -0.609 -7.640 1.00 97.69 159 LEU A C 1
ATOM 1291 O O . LEU A 1 159 ? -7.177 -1.337 -7.431 1.00 97.69 159 LEU A O 1
ATOM 1295 N N . ASP A 1 160 ? -6.250 0.410 -8.496 1.00 96.31 160 ASP A N 1
ATOM 1296 C CA . ASP A 1 160 ? -7.405 0.631 -9.363 1.00 96.31 160 ASP A CA 1
ATOM 1297 C C . ASP A 1 160 ? -7.377 -0.314 -10.571 1.00 96.31 160 ASP A C 1
ATOM 1299 O O . ASP A 1 160 ? -6.367 -0.960 -10.853 1.00 96.31 160 ASP A O 1
ATOM 1303 N N . ALA A 1 161 ? -8.506 -0.392 -11.280 1.00 96.56 161 ALA A N 1
ATOM 1304 C CA . ALA A 1 161 ? -8.652 -1.275 -12.432 1.00 96.56 161 ALA A CA 1
ATOM 1305 C C . ALA A 1 161 ? -7.580 -1.024 -13.501 1.00 96.56 161 ALA A C 1
ATOM 1307 O O . ALA A 1 161 ? -7.040 -1.981 -14.026 1.00 96.56 161 ALA A O 1
ATOM 1308 N N . GLY A 1 162 ? -7.187 0.230 -13.752 1.00 97.38 162 GLY A N 1
ATOM 1309 C CA . GLY A 1 162 ? -6.168 0.536 -14.759 1.00 97.38 162 GLY A CA 1
ATOM 1310 C C . GLY A 1 162 ? -4.783 -0.011 -14.403 1.00 97.38 162 GLY A C 1
ATOM 1311 O O . GLY A 1 162 ? -4.071 -0.490 -15.282 1.00 97.38 162 GLY A O 1
ATOM 1312 N N . ILE A 1 163 ? -4.403 0.021 -13.121 1.00 97.25 163 ILE A N 1
ATOM 1313 C CA . ILE A 1 163 ? -3.168 -0.628 -12.651 1.00 97.25 163 ILE A CA 1
ATOM 1314 C C . ILE A 1 163 ? -3.271 -2.148 -12.792 1.00 97.25 163 ILE A C 1
ATOM 1316 O O . ILE A 1 163 ? -2.307 -2.779 -13.214 1.00 97.25 163 ILE A O 1
ATOM 1320 N N . LEU A 1 164 ? -4.415 -2.738 -12.438 1.00 96.88 164 LEU A N 1
ATOM 1321 C CA . LEU A 1 164 ? -4.612 -4.187 -12.514 1.00 96.88 164 LEU A CA 1
ATOM 1322 C C . LEU A 1 164 ? -4.620 -4.688 -13.963 1.00 96.88 164 LEU A C 1
ATOM 1324 O O . LEU A 1 164 ? -3.940 -5.667 -14.254 1.00 96.88 164 LEU A O 1
ATOM 1328 N N . ASP A 1 165 ? -5.302 -3.980 -14.864 1.00 97.00 165 ASP A N 1
ATOM 1329 C CA . ASP A 1 165 ? -5.302 -4.249 -16.303 1.00 97.00 165 ASP A CA 1
ATOM 1330 C C . ASP A 1 165 ? -3.862 -4.213 -16.835 1.00 97.00 165 ASP A C 1
ATOM 1332 O O . ASP A 1 165 ? -3.401 -5.177 -17.441 1.00 97.00 165 ASP A O 1
ATOM 1336 N N . TRP A 1 166 ? -3.106 -3.158 -16.508 1.00 96.88 166 TRP A N 1
ATOM 1337 C CA . TRP A 1 166 ? -1.704 -3.027 -16.912 1.00 96.88 166 TRP A CA 1
ATOM 1338 C C . TRP A 1 166 ? -0.804 -4.139 -16.356 1.00 96.88 166 TRP A C 1
ATOM 1340 O O . TRP A 1 166 ? 0.032 -4.668 -17.081 1.00 96.88 166 TRP A O 1
ATOM 1350 N N . LEU A 1 167 ? -0.948 -4.515 -15.081 1.00 96.25 167 LEU A N 1
ATOM 1351 C CA . LEU A 1 167 ? -0.153 -5.596 -14.488 1.00 96.25 167 LEU A CA 1
ATOM 1352 C C . LEU A 1 167 ? -0.480 -6.960 -15.108 1.00 96.25 167 LEU A C 1
ATOM 1354 O O . LEU A 1 167 ? 0.412 -7.802 -15.213 1.00 96.25 167 LEU A O 1
ATOM 1358 N N . SER A 1 168 ? -1.730 -7.172 -15.527 1.00 95.88 168 SER A N 1
ATOM 1359 C CA . SER A 1 168 ? -2.172 -8.436 -16.123 1.00 95.88 168 SER A CA 1
ATOM 1360 C C . SER A 1 168 ? -1.521 -8.736 -17.480 1.00 95.88 168 SER A C 1
ATOM 1362 O O . SER A 1 168 ? -1.425 -9.903 -17.858 1.00 95.88 168 SER A O 1
ATOM 1364 N N . ASP A 1 169 ? -0.969 -7.720 -18.157 1.00 96.69 169 ASP A N 1
ATOM 1365 C CA . ASP A 1 169 ? -0.186 -7.882 -19.390 1.00 96.69 169 ASP A CA 1
ATOM 1366 C C . ASP A 1 169 ? 1.195 -8.540 -19.151 1.00 96.69 169 ASP A C 1
ATOM 1368 O O . ASP A 1 169 ? 1.854 -8.972 -20.099 1.00 96.69 169 ASP A O 1
ATOM 1372 N N . TYR A 1 170 ? 1.649 -8.650 -17.894 1.00 95.94 170 TYR A N 1
ATOM 1373 C CA . TYR A 1 170 ? 2.953 -9.214 -17.517 1.00 95.94 170 TYR A CA 1
ATOM 1374 C C . TYR A 1 170 ? 2.784 -10.524 -16.739 1.00 95.94 170 TYR A C 1
ATOM 1376 O O . TYR A 1 170 ? 2.875 -10.546 -15.514 1.00 95.94 170 TYR A O 1
ATOM 1384 N N . GLN A 1 171 ? 2.568 -11.637 -17.445 1.00 92.12 171 GLN A N 1
ATOM 1385 C CA . GLN A 1 171 ? 2.192 -12.927 -16.845 1.00 92.12 171 GLN A CA 1
ATOM 1386 C C . GLN A 1 171 ? 3.124 -13.412 -15.718 1.00 92.12 171 GLN A C 1
ATOM 1388 O O . GLN A 1 171 ? 2.637 -13.819 -14.662 1.00 92.12 171 GLN A O 1
ATOM 1393 N N . ASP A 1 172 ? 4.447 -13.343 -15.910 1.00 93.19 172 ASP A N 1
ATOM 1394 C CA . ASP A 1 172 ? 5.418 -13.784 -14.896 1.00 93.19 172 ASP A CA 1
ATOM 1395 C C . ASP A 1 172 ? 5.297 -12.958 -13.611 1.00 93.19 172 ASP A C 1
ATOM 1397 O O . ASP A 1 172 ? 5.275 -13.510 -12.511 1.00 93.19 172 ASP A O 1
ATOM 1401 N N . LEU A 1 173 ? 5.156 -11.637 -13.749 1.00 94.38 173 LEU A N 1
ATOM 1402 C CA . LEU A 1 173 ? 4.949 -10.739 -12.619 1.00 94.38 173 LEU A CA 1
ATOM 1403 C C . LEU A 1 173 ? 3.588 -10.985 -11.961 1.00 94.38 173 LEU A C 1
ATOM 1405 O O . LEU A 1 173 ? 3.517 -11.101 -10.742 1.00 94.38 173 LEU A O 1
ATOM 1409 N N . TRP A 1 174 ? 2.523 -11.082 -12.759 1.00 93.62 174 TRP A N 1
ATOM 1410 C CA . TRP A 1 174 ? 1.157 -11.295 -12.285 1.00 93.62 174 TRP A CA 1
ATOM 1411 C C . TRP A 1 174 ? 1.029 -12.573 -11.454 1.00 93.62 174 TRP A C 1
ATOM 1413 O O . TRP A 1 174 ? 0.341 -12.584 -10.442 1.00 93.62 174 TRP A O 1
ATOM 1423 N N . SER A 1 175 ? 1.737 -13.635 -11.844 1.00 90.50 175 SER A N 1
ATOM 1424 C CA . SER A 1 175 ? 1.755 -14.904 -11.107 1.00 90.50 175 SER A CA 1
ATOM 1425 C C . SER A 1 175 ? 2.482 -14.850 -9.756 1.00 90.50 175 SER A C 1
ATOM 1427 O O . SER A 1 175 ? 2.320 -15.759 -8.944 1.00 90.50 175 SER A O 1
ATOM 1429 N N . ALA A 1 176 ? 3.291 -13.812 -9.524 1.00 86.06 176 ALA A N 1
ATOM 1430 C CA . ALA A 1 176 ? 4.108 -13.642 -8.325 1.00 86.06 176 ALA A CA 1
ATOM 1431 C C . ALA A 1 176 ? 3.503 -12.666 -7.291 1.00 86.06 176 ALA A C 1
ATOM 1433 O O . ALA A 1 176 ? 4.110 -12.474 -6.233 1.00 86.06 176 ALA A O 1
ATOM 1434 N N . LEU A 1 177 ? 2.357 -12.040 -7.599 1.00 84.00 177 LEU A N 1
ATOM 1435 C CA . LEU A 1 177 ? 1.603 -11.116 -6.732 1.00 84.00 177 LEU A CA 1
ATOM 1436 C C . LEU A 1 177 ? 0.484 -11.833 -5.964 1.00 84.00 177 LEU A C 1
ATOM 1438 O O . LEU 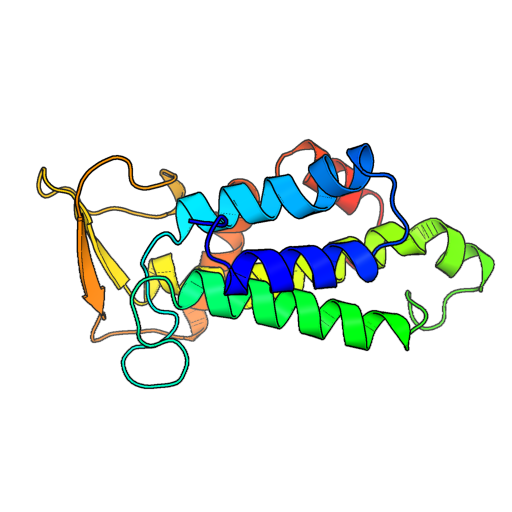A 1 177 ? 0.186 -11.384 -4.829 1.00 84.00 177 LEU A O 1
#